Protein AF-A0A7J3D5K9-F1 (afdb_monomer)

Mean predicted aligned error: 4.04 Å

Secondary structure (DSSP, 8-state):
-------S----GGGHHHHHHHHHHHTT--GGG-EEEE-SGGGHHHHHHSSEEEE-S-GGGGTTSS-EE-SSGGGGGGG-

Foldseek 3Di:
DDDPPDDPDDDDLQCVLVVLCVVCVVVVHQQLRDEAEEADLSCLNVLQSHVAAEYCYDPVSQPPGNHHYDVDPVCVVVVD

Structure (mmCIF, N/CA/C/O backbone):
data_AF-A0A7J3D5K9-F1
#
_entry.id   AF-A0A7J3D5K9-F1
#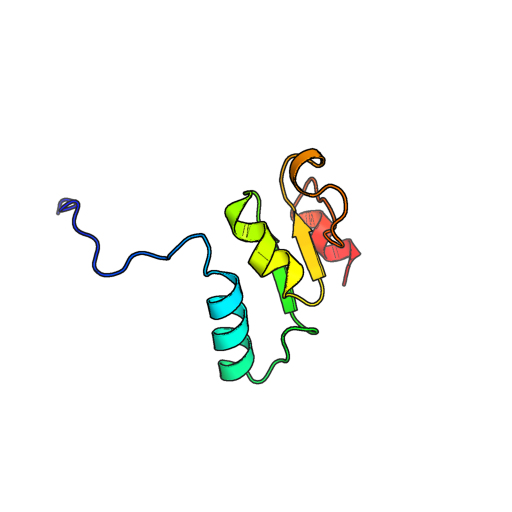
loop_
_atom_site.group_PDB
_atom_site.id
_atom_site.type_symbol
_atom_site.label_atom_id
_atom_site.label_alt_id
_atom_site.label_comp_id
_atom_site.label_asym_id
_atom_site.label_entity_id
_atom_site.label_seq_id
_atom_site.pdbx_PDB_ins_code
_atom_site.Cartn_x
_atom_site.Cartn_y
_atom_site.Cartn_z
_atom_site.occupancy
_atom_site.B_iso_or_equiv
_atom_site.auth_seq_id
_atom_site.auth_comp_id
_atom_site.auth_asym_id
_atom_site.auth_atom_id
_atom_site.pdbx_PDB_model_num
ATOM 1 N N . GLY A 1 1 ? 7.615 -19.953 -26.400 1.00 85.25 1 GLY A N 1
ATOM 2 C CA . GLY A 1 1 ? 7.247 -18.526 -26.527 1.00 85.25 1 GLY A CA 1
ATOM 3 C C . GLY A 1 1 ? 8.359 -17.662 -25.965 1.00 85.25 1 GLY A C 1
ATOM 4 O O . GLY A 1 1 ? 9.198 -18.201 -25.255 1.00 85.25 1 GLY A O 1
ATOM 5 N N . TYR A 1 2 ? 8.388 -16.367 -26.288 1.00 90.88 2 TYR A N 1
ATOM 6 C CA . TYR A 1 2 ? 9.390 -15.415 -25.787 1.00 90.88 2 TYR A CA 1
ATOM 7 C C . TYR A 1 2 ? 8.738 -14.077 -25.406 1.00 90.88 2 TYR A C 1
ATOM 9 O O . TYR A 1 2 ? 7.694 -13.716 -25.951 1.00 90.88 2 TYR A O 1
ATOM 17 N N . LEU A 1 3 ? 9.337 -13.359 -24.453 1.00 94.44 3 LEU A N 1
ATOM 18 C CA . LEU A 1 3 ? 8.879 -12.032 -24.036 1.00 94.44 3 LEU A CA 1
ATOM 19 C C . LEU A 1 3 ? 9.218 -10.999 -25.115 1.00 94.44 3 LEU A C 1
ATOM 21 O O . LEU A 1 3 ? 10.349 -10.934 -25.586 1.00 94.44 3 LEU A O 1
ATOM 25 N N . THR A 1 4 ? 8.244 -10.172 -25.488 1.00 94.69 4 THR A N 1
ATOM 26 C CA . THR A 1 4 ? 8.395 -9.176 -26.565 1.00 94.69 4 THR A CA 1
ATOM 27 C C . THR A 1 4 ? 9.016 -7.858 -26.099 1.00 94.69 4 THR A C 1
ATOM 29 O O . THR A 1 4 ? 9.322 -7.007 -26.930 1.00 94.69 4 THR A O 1
ATOM 32 N N . GLY A 1 5 ? 9.150 -7.655 -24.783 1.00 93.50 5 GLY A N 1
ATOM 33 C CA . GLY A 1 5 ? 9.609 -6.395 -24.191 1.00 93.50 5 GLY A CA 1
ATOM 34 C C . GLY A 1 5 ? 8.601 -5.241 -24.281 1.00 93.50 5 GLY A C 1
ATOM 35 O O . GLY A 1 5 ? 8.950 -4.114 -23.947 1.00 93.50 5 GLY A O 1
ATOM 36 N N . ARG A 1 6 ? 7.361 -5.488 -24.728 1.00 90.94 6 ARG A N 1
ATOM 37 C CA . ARG A 1 6 ? 6.306 -4.464 -24.820 1.00 90.94 6 ARG A CA 1
ATOM 38 C C . ARG A 1 6 ? 5.358 -4.553 -23.624 1.00 90.94 6 ARG A C 1
ATOM 40 O O . ARG A 1 6 ? 4.818 -5.623 -23.357 1.00 90.94 6 ARG A O 1
ATOM 47 N N . GLY A 1 7 ? 5.139 -3.427 -22.945 1.00 88.50 7 GLY A N 1
ATOM 48 C CA . GLY A 1 7 ? 4.094 -3.268 -21.929 1.00 88.50 7 GLY A CA 1
ATOM 49 C C . GLY A 1 7 ? 2.804 -2.717 -22.540 1.00 88.50 7 GLY A C 1
ATOM 50 O O . GLY A 1 7 ? 2.864 -1.904 -23.460 1.00 88.50 7 GLY A O 1
ATOM 51 N N . ILE A 1 8 ? 1.651 -3.171 -22.045 1.00 91.12 8 ILE A N 1
ATOM 52 C CA . ILE A 1 8 ? 0.324 -2.667 -22.453 1.00 91.12 8 ILE A CA 1
ATOM 53 C C . ILE A 1 8 ? -0.081 -1.485 -21.564 1.00 91.12 8 ILE A C 1
ATOM 55 O O . ILE A 1 8 ? -0.580 -0.480 -22.057 1.00 91.12 8 ILE A O 1
ATOM 59 N N . GLU A 1 9 ? 0.208 -1.580 -20.267 1.00 86.69 9 GLU A N 1
ATOM 60 C CA . GLU A 1 9 ? -0.009 -0.524 -19.284 1.00 86.69 9 GLU A CA 1
ATOM 61 C C . GLU A 1 9 ? 1.197 -0.436 -18.350 1.00 86.69 9 GLU A C 1
ATOM 63 O O . GLU A 1 9 ? 1.850 -1.440 -18.050 1.00 86.69 9 GLU A O 1
ATOM 68 N N . VAL A 1 10 ? 1.494 0.779 -17.897 1.00 83.81 10 VAL A N 1
ATOM 69 C CA . VAL A 1 10 ? 2.563 1.057 -16.938 1.00 83.81 10 VAL A CA 1
ATOM 70 C C . VAL A 1 10 ? 1.918 1.614 -15.683 1.00 83.81 10 VAL A C 1
ATOM 72 O O . VAL A 1 10 ? 1.209 2.619 -15.735 1.00 83.81 10 VAL A O 1
ATOM 75 N N . VAL A 1 11 ? 2.172 0.967 -14.548 1.00 82.06 11 VAL A N 1
ATOM 76 C CA . VAL A 1 11 ? 1.775 1.515 -13.252 1.00 82.06 11 VAL A CA 1
ATOM 77 C C . VAL A 1 11 ? 2.684 2.696 -12.952 1.00 82.06 11 VAL A C 1
ATOM 79 O O . VAL A 1 11 ? 3.891 2.526 -12.789 1.00 82.06 11 VAL A O 1
ATOM 82 N N . ASP A 1 12 ? 2.103 3.890 -12.877 1.00 85.81 12 ASP A N 1
ATOM 83 C CA . ASP A 1 12 ? 2.827 5.066 -12.411 1.00 85.81 12 ASP A CA 1
ATOM 84 C C . ASP A 1 12 ? 3.156 4.880 -10.919 1.00 85.81 12 ASP A C 1
ATOM 86 O O . ASP A 1 12 ? 2.235 4.788 -10.094 1.00 85.81 12 ASP A O 1
ATOM 90 N N . PRO A 1 13 ? 4.448 4.808 -10.551 1.00 79.25 13 PRO A N 1
ATOM 91 C CA . PRO A 1 13 ? 4.859 4.544 -9.181 1.00 79.25 13 PRO A CA 1
ATOM 92 C C . PRO A 1 13 ? 4.330 5.589 -8.190 1.00 79.25 13 PRO A C 1
ATOM 94 O O . PRO A 1 13 ? 4.110 5.251 -7.031 1.00 79.25 13 PRO A O 1
ATOM 97 N N . TYR A 1 14 ? 4.059 6.821 -8.631 1.00 83.19 14 TYR A N 1
ATOM 98 C CA . TYR A 1 14 ? 3.560 7.893 -7.770 1.00 83.19 14 TYR A CA 1
ATOM 99 C C . TYR A 1 14 ? 2.036 7.913 -7.607 1.00 83.19 14 TYR A C 1
ATOM 101 O O . TYR A 1 14 ? 1.539 8.718 -6.821 1.00 83.19 14 TYR A O 1
ATOM 109 N N . ARG A 1 15 ? 1.299 7.046 -8.319 1.00 89.25 15 ARG A N 1
ATOM 110 C CA . ARG A 1 15 ? -0.179 7.016 -8.335 1.00 89.25 15 ARG A CA 1
ATOM 111 C C . ARG A 1 15 ? -0.783 5.793 -7.642 1.00 89.25 15 ARG A C 1
ATOM 113 O O . ARG A 1 15 ? -1.968 5.496 -7.815 1.00 89.25 15 ARG A O 1
ATOM 120 N N . LYS A 1 16 ? 0.010 5.061 -6.855 1.00 93.75 16 LYS A N 1
ATOM 121 C CA . LYS A 1 16 ? -0.466 3.890 -6.096 1.00 93.75 16 LYS A CA 1
ATOM 122 C C . LYS A 1 16 ? -1.550 4.246 -5.066 1.00 93.75 16 LYS A C 1
ATOM 124 O O . LYS A 1 16 ? -2.433 3.438 -4.799 1.00 93.75 16 LYS A O 1
ATOM 129 N N . ASP A 1 17 ? -1.537 5.463 -4.534 1.00 95.12 17 ASP A N 1
ATOM 130 C CA . ASP A 1 17 ? -2.591 6.020 -3.677 1.00 95.12 17 ASP A CA 1
ATOM 131 C C . ASP A 1 17 ? -3.948 6.111 -4.396 1.00 95.12 17 ASP A C 1
ATOM 133 O O . ASP A 1 17 ? -4.984 5.749 -3.838 1.00 95.12 17 ASP A O 1
ATOM 137 N N . GLN A 1 18 ? -3.951 6.520 -5.667 1.00 94.88 18 GLN A N 1
ATOM 138 C CA . GLN A 1 18 ? -5.169 6.583 -6.475 1.00 94.88 18 GLN A CA 1
ATOM 139 C C . GLN A 1 18 ? -5.739 5.188 -6.741 1.00 94.88 18 GLN A C 1
ATOM 141 O O . GLN A 1 18 ? -6.960 5.020 -6.751 1.00 94.88 18 GLN A O 1
ATOM 146 N N . LEU A 1 19 ? -4.867 4.188 -6.909 1.00 94.12 19 LEU A N 1
ATOM 147 C CA . LEU A 1 19 ? -5.271 2.788 -7.018 1.00 94.12 19 LEU A CA 1
ATOM 148 C C . LEU A 1 19 ? -5.888 2.279 -5.708 1.00 94.12 19 LEU A C 1
ATOM 150 O O . LEU A 1 19 ? -6.939 1.646 -5.741 1.00 94.12 19 LEU A O 1
ATOM 154 N N . LEU A 1 20 ? -5.301 2.604 -4.552 1.00 96.00 20 LEU A N 1
ATOM 155 C CA . LEU A 1 20 ? -5.896 2.263 -3.256 1.00 96.00 20 LEU A CA 1
ATOM 156 C C . LEU A 1 20 ? -7.303 2.861 -3.121 1.00 96.00 20 LEU A C 1
ATOM 158 O O . LEU A 1 20 ? -8.230 2.156 -2.728 1.00 96.00 20 LEU A O 1
ATOM 162 N N . ILE A 1 21 ? -7.487 4.133 -3.491 1.00 96.69 21 ILE A N 1
ATOM 163 C CA . ILE A 1 21 ? -8.796 4.803 -3.452 1.00 96.69 21 ILE A CA 1
ATOM 164 C C . ILE A 1 21 ? -9.786 4.142 -4.419 1.00 96.69 21 ILE A C 1
ATOM 166 O O . ILE A 1 21 ? -10.957 3.976 -4.071 1.00 96.69 21 ILE A O 1
ATOM 170 N N . SER A 1 22 ? -9.356 3.780 -5.631 1.00 96.12 22 SER A N 1
ATOM 171 C CA . SER A 1 22 ? -10.243 3.162 -6.621 1.00 96.12 22 SER A CA 1
ATOM 172 C C . SER A 1 22 ? -10.684 1.759 -6.198 1.00 96.12 22 SER A C 1
ATOM 174 O O . SER A 1 22 ? -11.874 1.457 -6.279 1.00 96.12 22 SER A O 1
ATOM 176 N N . VAL A 1 23 ? -9.766 0.945 -5.667 1.00 96.12 23 VAL A N 1
ATOM 177 C CA . VAL A 1 23 ? -10.069 -0.381 -5.108 1.00 96.12 23 VAL A CA 1
ATOM 178 C C . VAL A 1 23 ? -10.978 -0.248 -3.889 1.00 96.12 23 VAL A C 1
ATOM 180 O O . VAL A 1 23 ? -12.016 -0.892 -3.843 1.00 96.12 23 VAL A O 1
ATOM 183 N N . SER A 1 24 ? -10.668 0.662 -2.962 1.00 97.25 24 SER A N 1
ATOM 184 C CA . SER A 1 24 ? -11.500 0.951 -1.782 1.00 97.25 24 SER A CA 1
ATOM 185 C C . SER A 1 24 ? -12.953 1.262 -2.168 1.00 97.25 24 SER A C 1
ATOM 187 O O . SER A 1 24 ? -13.894 0.686 -1.625 1.00 97.25 24 SER A O 1
ATOM 189 N N . LYS A 1 25 ? -13.154 2.125 -3.176 1.00 97.25 25 LYS A N 1
ATOM 190 C CA . LYS A 1 25 ? -14.490 2.444 -3.703 1.00 97.25 25 LYS A CA 1
ATOM 191 C C . LYS A 1 25 ? -15.177 1.234 -4.330 1.00 97.25 25 LYS A C 1
ATOM 193 O O . LYS A 1 25 ? -16.367 1.042 -4.109 1.00 97.25 25 LYS A O 1
ATOM 198 N N . LYS A 1 26 ? -14.443 0.446 -5.120 1.00 98.25 26 LYS A N 1
ATOM 199 C CA . LYS A 1 26 ? -14.972 -0.744 -5.795 1.00 98.25 26 LYS A CA 1
ATOM 200 C C . LYS A 1 26 ? -15.436 -1.806 -4.794 1.00 98.25 26 LYS A C 1
ATOM 202 O O . LYS A 1 26 ? -16.490 -2.395 -4.995 1.00 98.25 26 LYS A O 1
ATOM 207 N N . GLU A 1 27 ? -14.676 -2.004 -3.722 1.00 97.50 27 GLU A N 1
ATOM 208 C CA . GLU A 1 27 ? -14.960 -3.000 -2.682 1.00 97.50 27 GLU A CA 1
ATOM 209 C C . GLU A 1 27 ? -15.890 -2.469 -1.575 1.00 97.50 27 GLU A C 1
ATOM 211 O O . GLU A 1 27 ? -16.208 -3.191 -0.635 1.00 97.50 27 GLU A O 1
ATOM 216 N N . ASN A 1 28 ? -16.346 -1.213 -1.674 1.00 97.50 28 ASN A N 1
ATOM 217 C CA . ASN A 1 28 ? -17.172 -0.543 -0.665 1.00 97.50 28 ASN A CA 1
ATOM 218 C C . ASN A 1 28 ? -16.548 -0.557 0.751 1.00 97.50 28 ASN A C 1
ATOM 220 O O . ASN A 1 28 ? -17.253 -0.638 1.756 1.00 97.50 28 ASN A O 1
ATOM 224 N N . VAL A 1 29 ? -15.218 -0.451 0.824 1.00 97.50 29 VAL A N 1
ATOM 225 C CA . VAL A 1 29 ? -14.441 -0.334 2.066 1.00 97.50 29 VAL A CA 1
ATOM 226 C C . VAL A 1 29 ? -13.800 1.054 2.085 1.00 97.50 29 VAL A C 1
ATOM 228 O O . VAL A 1 29 ? -13.103 1.411 1.136 1.00 97.50 29 VAL A O 1
ATOM 231 N N . PRO A 1 30 ? -14.010 1.890 3.114 1.00 97.00 30 PRO A N 1
ATOM 232 C CA . PRO A 1 30 ? -13.389 3.208 3.154 1.00 97.00 30 PRO A CA 1
ATOM 233 C C . PRO A 1 30 ? -11.860 3.080 3.321 1.00 97.00 30 PRO A C 1
ATOM 235 O O . PRO A 1 30 ? -11.408 2.219 4.072 1.00 97.00 30 PRO A O 1
ATOM 238 N N . PRO A 1 31 ? -11.033 3.969 2.729 1.00 95.75 31 PRO A N 1
ATOM 239 C CA . PRO A 1 31 ? -9.567 3.869 2.817 1.00 95.75 31 PRO A CA 1
ATOM 240 C C . PRO A 1 31 ? -9.011 3.773 4.249 1.00 95.75 31 PRO A C 1
ATOM 242 O O . PRO A 1 31 ? -8.011 3.101 4.488 1.00 95.75 31 PRO A O 1
ATOM 245 N N . ARG A 1 32 ? -9.690 4.379 5.231 1.00 96.19 32 ARG A N 1
ATOM 246 C CA . ARG A 1 32 ? -9.328 4.300 6.660 1.00 96.19 32 ARG A CA 1
ATOM 247 C C . ARG A 1 32 ? -9.435 2.888 7.264 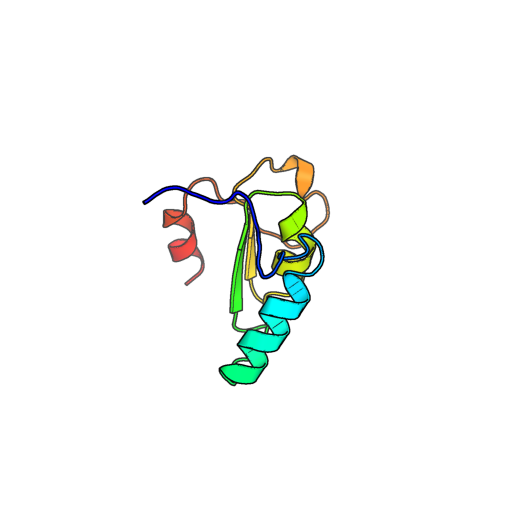1.00 96.19 32 ARG A C 1
ATOM 249 O O . ARG A 1 32 ? -8.913 2.662 8.345 1.00 96.19 32 ARG A O 1
ATOM 256 N N . GLU A 1 33 ? -10.142 1.975 6.605 1.00 96.44 33 GLU A N 1
ATOM 257 C CA . GLU A 1 33 ? -10.307 0.566 6.996 1.00 96.44 33 GLU A CA 1
ATOM 258 C C . GLU A 1 33 ? -9.408 -0.354 6.151 1.00 96.44 33 GLU A C 1
ATOM 260 O O . GLU A 1 33 ? -9.596 -1.565 6.109 1.00 96.44 33 GLU A O 1
ATOM 265 N N . THR A 1 34 ? -8.404 0.216 5.476 1.00 96.69 34 THR A N 1
ATOM 266 C CA . THR A 1 34 ? -7.417 -0.536 4.694 1.00 96.69 34 THR A CA 1
ATOM 267 C C . THR A 1 34 ? -6.049 -0.545 5.367 1.00 96.69 34 THR A C 1
ATOM 269 O O . THR A 1 34 ? -5.655 0.414 6.041 1.00 96.69 34 THR A O 1
ATOM 272 N N . ILE A 1 35 ? -5.310 -1.630 5.137 1.00 96.62 35 ILE A N 1
ATOM 273 C CA . ILE A 1 35 ? -3.893 -1.757 5.475 1.00 96.62 35 ILE A CA 1
ATOM 274 C C . ILE A 1 35 ? -3.107 -1.732 4.164 1.00 96.62 35 ILE A C 1
ATOM 276 O O . ILE A 1 35 ? -3.408 -2.499 3.250 1.00 96.62 35 ILE A O 1
ATOM 280 N N . ALA A 1 36 ? -2.091 -0.877 4.077 1.00 96.81 36 ALA A N 1
ATOM 281 C CA . ALA A 1 36 ? -1.154 -0.854 2.960 1.00 96.81 36 ALA A CA 1
ATOM 282 C C . ALA A 1 36 ? 0.251 -1.225 3.444 1.00 96.81 36 ALA A C 1
ATOM 284 O O . ALA A 1 36 ? 0.691 -0.771 4.500 1.00 96.81 36 ALA A O 1
ATOM 285 N N . VAL A 1 37 ? 0.959 -2.033 2.654 1.00 97.25 37 VAL A N 1
ATOM 286 C CA . VAL A 1 37 ? 2.337 -2.463 2.922 1.00 97.25 37 VAL A CA 1
ATOM 287 C C . VAL A 1 37 ? 3.200 -2.107 1.716 1.00 97.25 37 VAL A C 1
ATOM 289 O O . VAL A 1 37 ? 2.787 -2.342 0.582 1.00 97.25 37 VAL A O 1
ATOM 292 N N . GLY A 1 38 ? 4.378 -1.533 1.949 1.00 95.50 38 GLY A N 1
ATOM 293 C CA . GLY A 1 38 ? 5.303 -1.132 0.889 1.00 95.50 38 GLY A CA 1
ATOM 294 C C . GLY A 1 38 ? 6.726 -0.997 1.408 1.00 95.50 38 GLY A C 1
ATOM 295 O O . GLY A 1 38 ? 6.938 -0.789 2.599 1.00 95.50 38 GLY A O 1
ATOM 296 N N . A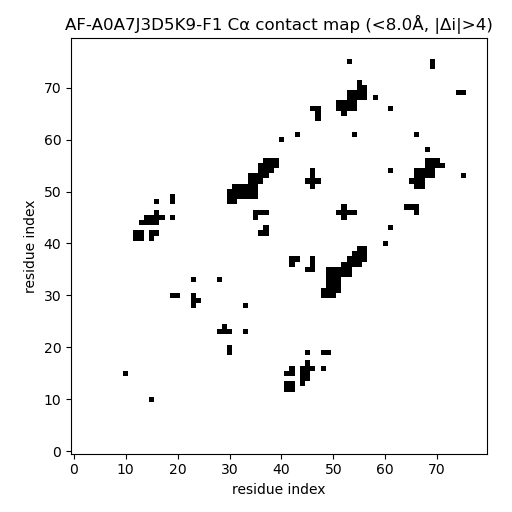SP A 1 39 ? 7.703 -1.143 0.531 1.00 95.19 39 ASP A N 1
ATOM 297 C CA . ASP A 1 39 ? 9.132 -1.221 0.847 1.00 95.19 39 ASP A CA 1
ATOM 298 C C . ASP A 1 39 ? 9.945 -0.090 0.207 1.00 95.19 39 ASP A C 1
ATOM 300 O O . ASP A 1 39 ? 11.102 0.128 0.566 1.00 95.19 3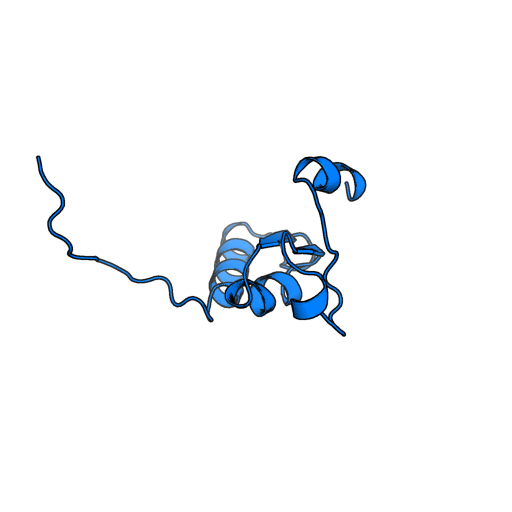9 ASP A O 1
ATOM 304 N N . THR A 1 40 ? 9.337 0.660 -0.715 1.00 91.81 40 THR A N 1
ATOM 305 C CA . THR A 1 40 ? 10.015 1.701 -1.488 1.00 91.81 40 THR A CA 1
ATOM 306 C C . THR A 1 40 ? 9.493 3.101 -1.177 1.00 91.81 40 THR A C 1
ATOM 308 O O . THR A 1 40 ? 8.375 3.295 -0.693 1.00 91.81 40 THR A O 1
ATOM 311 N N . MET A 1 41 ? 10.269 4.122 -1.555 1.00 88.69 41 MET A N 1
ATOM 312 C CA . MET A 1 41 ? 9.824 5.518 -1.477 1.00 88.69 41 MET A CA 1
ATOM 313 C C . MET A 1 41 ? 8.566 5.811 -2.316 1.00 88.69 41 MET A C 1
ATOM 315 O O . MET A 1 41 ? 7.827 6.743 -2.005 1.00 88.69 41 MET A O 1
ATOM 319 N N . TYR A 1 42 ? 8.301 5.017 -3.359 1.00 90.50 42 TYR A N 1
ATOM 320 C CA . TYR A 1 42 ? 7.130 5.182 -4.223 1.00 90.50 42 TYR A CA 1
ATOM 321 C C . TYR A 1 42 ? 5.825 4.793 -3.522 1.00 90.50 42 TYR A C 1
ATOM 323 O O . TYR A 1 42 ? 4.753 5.275 -3.876 1.00 90.50 42 TYR A O 1
ATOM 331 N N . ASP A 1 43 ? 5.908 3.969 -2.479 1.00 94.19 43 ASP A N 1
ATOM 332 C CA . ASP A 1 43 ? 4.739 3.524 -1.726 1.00 94.19 43 ASP A CA 1
ATOM 333 C C . ASP A 1 43 ? 4.298 4.551 -0.680 1.00 94.19 43 ASP A C 1
ATOM 335 O O . ASP A 1 43 ? 3.179 4.470 -0.187 1.00 94.19 43 ASP A O 1
ATOM 339 N N . ILE A 1 44 ? 5.128 5.554 -0.361 1.00 92.56 44 ILE A N 1
ATOM 340 C CA . ILE A 1 44 ? 4.882 6.502 0.739 1.00 92.56 44 ILE A CA 1
ATOM 341 C C . ILE A 1 44 ? 3.502 7.165 0.634 1.00 92.56 44 ILE A C 1
ATOM 343 O O . ILE A 1 44 ? 2.824 7.307 1.651 1.00 92.56 44 ILE A O 1
ATOM 347 N N . ASN A 1 45 ? 3.065 7.551 -0.568 1.00 93.38 45 ASN A N 1
ATOM 348 C CA . ASN A 1 45 ? 1.741 8.152 -0.750 1.00 93.38 45 ASN A CA 1
ATOM 349 C C . ASN A 1 45 ? 0.623 7.144 -0.447 1.00 93.38 45 ASN A C 1
ATOM 351 O O . ASN A 1 45 ? -0.266 7.448 0.340 1.00 93.38 45 ASN A O 1
ATOM 355 N N . MET A 1 46 ? 0.717 5.921 -0.975 1.00 95.81 46 MET A N 1
ATOM 356 C CA . MET A 1 46 ? -0.236 4.841 -0.690 1.00 95.81 46 MET A CA 1
ATOM 357 C C . MET A 1 46 ? -0.288 4.506 0.808 1.00 95.81 46 MET A C 1
ATOM 359 O O . MET A 1 46 ? -1.371 4.377 1.376 1.00 95.81 46 MET A O 1
ATOM 363 N N . LEU A 1 47 ? 0.873 4.429 1.465 1.00 96.44 47 LEU A N 1
ATOM 364 C CA . LEU A 1 47 ? 0.989 4.152 2.898 1.00 96.44 47 LEU A CA 1
ATOM 365 C C . LEU A 1 47 ? 0.367 5.257 3.762 1.00 96.44 47 LEU A C 1
ATOM 367 O O . LEU A 1 47 ? -0.191 4.958 4.811 1.00 96.44 47 LEU A O 1
ATOM 371 N N . LYS A 1 48 ? 0.442 6.524 3.331 1.00 95.06 48 LYS A N 1
ATOM 372 C CA . LYS A 1 48 ? -0.216 7.656 4.009 1.00 95.06 48 LYS A CA 1
ATOM 373 C C . LYS A 1 48 ? -1.732 7.674 3.810 1.00 95.06 48 LYS A C 1
ATOM 375 O O . LYS A 1 48 ? -2.435 8.196 4.669 1.00 95.06 48 LYS A O 1
ATOM 380 N N . THR A 1 49 ? -2.220 7.177 2.675 1.00 95.50 49 THR A N 1
ATOM 381 C CA . THR A 1 49 ? -3.652 7.169 2.334 1.00 95.50 49 THR A CA 1
ATOM 382 C C . THR A 1 49 ? -4.423 6.058 3.048 1.00 95.50 49 THR A C 1
ATOM 384 O O . THR A 1 49 ? -5.611 6.228 3.324 1.00 95.50 49 THR A O 1
ATOM 387 N 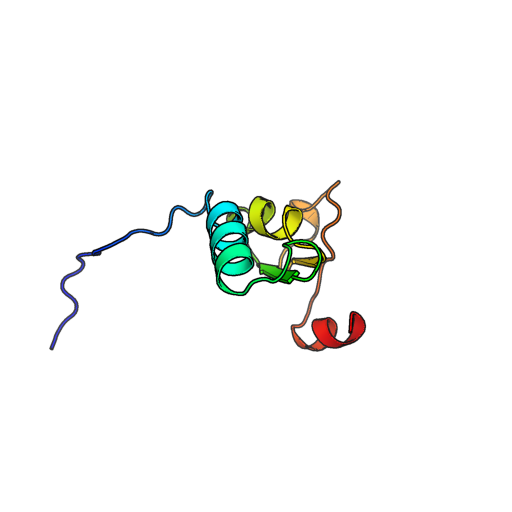N . ALA A 1 50 ? -3.773 4.931 3.340 1.00 96.88 50 ALA A N 1
ATOM 388 C CA . ALA A 1 50 ? -4.375 3.831 4.085 1.00 96.88 50 ALA A CA 1
ATOM 389 C C . ALA A 1 50 ? -4.663 4.205 5.549 1.00 96.88 50 ALA A C 1
ATOM 391 O O . ALA A 1 50 ? -4.030 5.092 6.121 1.00 96.88 50 ALA A O 1
ATOM 392 N N . GLY A 1 51 ? -5.588 3.480 6.181 1.00 96.38 51 GLY A N 1
ATOM 393 C CA . GLY A 1 51 ? -5.826 3.586 7.623 1.00 96.38 51 GLY A CA 1
ATOM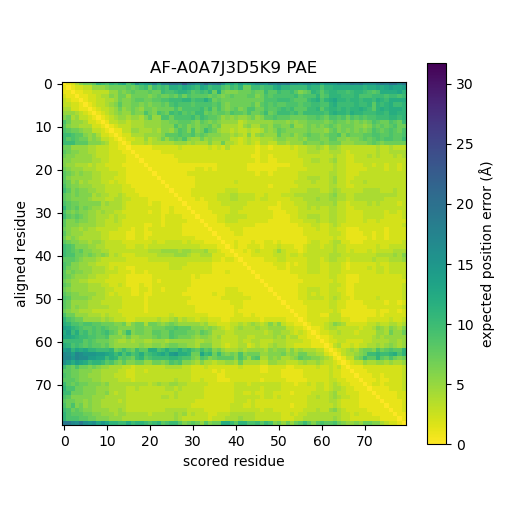 394 C C . GLY A 1 51 ? -4.618 3.155 8.449 1.00 96.38 51 GLY A C 1
ATOM 395 O O . GLY A 1 51 ? -4.295 3.779 9.460 1.00 96.38 51 GLY A O 1
ATOM 396 N N . LEU A 1 52 ? -3.915 2.122 7.976 1.00 96.88 52 LEU A N 1
ATOM 397 C CA . LEU A 1 52 ? -2.645 1.668 8.526 1.00 96.88 52 LEU A CA 1
ATOM 398 C C . LEU A 1 52 ? -1.619 1.468 7.403 1.00 96.88 52 LEU A C 1
ATOM 400 O O . LEU A 1 52 ? -1.730 0.544 6.600 1.00 96.88 52 LEU A O 1
ATOM 404 N N . GLY A 1 53 ? -0.595 2.320 7.373 1.00 96.88 53 GLY A N 1
ATOM 405 C CA . GLY A 1 53 ? 0.560 2.169 6.488 1.00 96.88 53 GLY A CA 1
ATOM 406 C C . GLY A 1 53 ? 1.720 1.461 7.185 1.00 96.88 53 GLY A C 1
ATOM 407 O O . GLY A 1 53 ? 2.199 1.934 8.220 1.00 96.88 53 GLY A O 1
ATOM 408 N N . LEU A 1 54 ? 2.205 0.367 6.597 1.00 97.12 54 LEU A N 1
ATOM 409 C CA . LEU A 1 54 ? 3.340 -0.420 7.079 1.00 97.12 54 LEU A CA 1
ATOM 410 C C . LEU A 1 54 ? 4.508 -0.350 6.086 1.00 97.12 54 LEU A C 1
ATOM 412 O O . LEU A 1 54 ? 4.356 -0.681 4.912 1.00 97.12 54 LEU A O 1
ATOM 416 N N . TYR A 1 55 ? 5.682 0.072 6.556 1.00 97.06 55 TYR A N 1
ATOM 417 C CA . TYR A 1 55 ? 6.880 0.207 5.728 1.00 97.06 55 TYR A CA 1
ATOM 418 C C . TYR A 1 55 ? 7.878 -0.917 5.984 1.00 97.06 55 TYR A C 1
ATOM 420 O O . TYR A 1 55 ? 8.406 -1.041 7.090 1.00 97.06 55 TYR A O 1
ATOM 428 N N . PHE A 1 56 ? 8.173 -1.695 4.949 1.00 96.19 56 PHE A N 1
ATOM 429 C CA . PHE A 1 56 ? 9.137 -2.792 4.952 1.00 96.19 56 PHE A CA 1
ATOM 430 C C . PHE A 1 56 ? 10.471 -2.338 4.334 1.00 96.19 56 PHE A C 1
ATOM 432 O O . PHE A 1 56 ? 10.942 -2.876 3.340 1.00 96.19 56 PHE A O 1
ATOM 439 N N . GLY A 1 57 ? 11.069 -1.288 4.893 1.00 89.62 57 GLY A N 1
ATOM 440 C CA . GLY A 1 57 ? 12.282 -0.679 4.346 1.00 89.62 57 GLY A CA 1
ATOM 441 C C . GLY A 1 57 ? 13.107 0.055 5.400 1.00 89.62 57 GLY A C 1
ATOM 442 O O . GLY A 1 57 ? 12.960 -0.153 6.609 1.00 89.62 57 GLY A O 1
ATOM 443 N N . ASN A 1 58 ? 14.002 0.943 4.965 1.00 88.44 58 ASN A N 1
ATOM 444 C CA . ASN A 1 58 ? 14.842 1.696 5.891 1.00 88.44 58 ASN A CA 1
ATOM 445 C C . ASN A 1 58 ? 14.040 2.783 6.622 1.00 88.44 58 ASN A C 1
ATOM 447 O O . ASN A 1 58 ? 13.544 3.728 6.017 1.00 88.44 58 ASN A O 1
ATOM 451 N N . LYS A 1 59 ? 13.997 2.734 7.959 1.00 85.94 59 LYS A N 1
ATOM 452 C CA . LYS A 1 59 ? 13.282 3.720 8.798 1.00 85.94 59 LYS A CA 1
ATOM 453 C C . LYS A 1 59 ? 13.619 5.188 8.485 1.00 85.94 59 LYS A C 1
ATOM 455 O O . LYS A 1 59 ? 12.832 6.073 8.812 1.00 85.94 59 LYS A O 1
ATOM 460 N N . LYS A 1 60 ? 14.780 5.470 7.882 1.00 88.44 60 LYS A N 1
ATOM 461 C CA . LYS A 1 60 ? 15.178 6.824 7.464 1.00 88.44 60 LYS A CA 1
ATOM 462 C C . LYS A 1 60 ? 14.272 7.417 6.375 1.00 88.44 60 LYS A C 1
ATOM 464 O O . LYS A 1 60 ? 14.133 8.637 6.359 1.00 88.44 60 LYS A O 1
ATOM 469 N N . ASP A 1 61 ? 13.642 6.588 5.548 1.00 85.75 61 ASP A N 1
ATOM 470 C CA . ASP A 1 61 ? 12.853 7.024 4.385 1.00 85.75 61 ASP A CA 1
ATOM 471 C C . ASP A 1 61 ? 11.467 7.555 4.780 1.00 85.75 61 ASP A C 1
ATOM 473 O O . ASP A 1 61 ? 10.860 8.344 4.063 1.00 85.75 61 ASP A O 1
ATOM 477 N N . ILE A 1 62 ? 10.982 7.159 5.959 1.00 88.62 62 ILE A N 1
ATOM 478 C CA . ILE A 1 62 ? 9.647 7.496 6.473 1.00 88.62 62 ILE A CA 1
ATOM 479 C C . ILE A 1 62 ? 9.687 8.454 7.673 1.00 88.62 62 ILE A C 1
ATOM 481 O O . ILE A 1 62 ? 8.732 8.530 8.451 1.00 88.62 62 ILE A O 1
ATOM 485 N N . LYS A 1 63 ? 10.791 9.194 7.855 1.00 80.69 63 LYS A N 1
ATOM 486 C CA . LYS A 1 63 ? 10.907 10.186 8.936 1.00 80.69 63 LYS A CA 1
ATOM 487 C C . LYS A 1 63 ? 9.733 11.175 8.877 1.00 80.69 63 LYS A C 1
ATOM 489 O O . LYS A 1 63 ? 9.406 11.699 7.817 1.00 80.69 63 LYS A O 1
ATOM 494 N N . ASN A 1 64 ? 9.124 11.444 10.033 1.00 80.06 64 ASN A N 1
ATOM 495 C CA . ASN A 1 64 ? 8.019 12.399 10.215 1.00 80.06 64 ASN A CA 1
ATOM 496 C C . ASN A 1 64 ? 6.686 12.023 9.536 1.00 80.06 64 ASN A C 1
ATOM 498 O O . ASN A 1 64 ? 5.843 12.892 9.325 1.00 80.06 64 ASN A O 1
ATOM 502 N N . CYS A 1 65 ? 6.466 10.750 9.204 1.00 80.62 65 CYS A N 1
ATOM 503 C CA . CYS A 1 65 ? 5.184 10.262 8.688 1.00 80.62 65 CYS A CA 1
ATOM 504 C C . CYS A 1 65 ? 4.535 9.288 9.685 1.00 80.62 65 CYS A C 1
ATOM 506 O O . CYS A 1 65 ? 5.237 8.566 10.390 1.00 80.62 65 CYS A O 1
ATOM 508 N N . ASN A 1 66 ? 3.198 9.218 9.725 1.00 88.12 66 ASN A N 1
ATOM 509 C CA . ASN A 1 66 ? 2.463 8.235 10.538 1.00 88.12 66 ASN A CA 1
ATOM 510 C C . ASN A 1 66 ? 2.448 6.838 9.879 1.00 88.12 66 ASN A C 1
ATOM 512 O O . ASN A 1 66 ? 1.399 6.230 9.702 1.00 88.12 66 ASN A O 1
ATOM 516 N N . ILE A 1 67 ? 3.619 6.356 9.468 1.00 95.56 67 ILE A N 1
ATOM 517 C CA . ILE A 1 67 ? 3.823 5.049 8.837 1.00 95.56 67 ILE A CA 1
ATOM 518 C C . ILE A 1 67 ? 4.596 4.184 9.836 1.00 95.56 67 ILE A C 1
ATOM 520 O O . ILE A 1 67 ? 5.573 4.646 10.431 1.00 95.56 67 ILE A O 1
ATOM 524 N N . LYS A 1 68 ? 4.165 2.93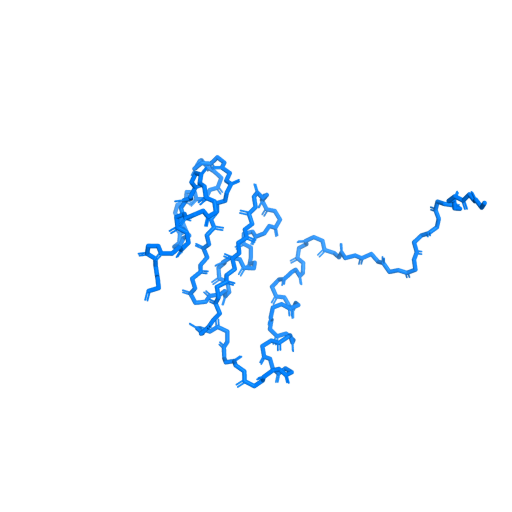9 10.060 1.00 95.31 68 LYS A N 1
ATOM 525 C CA . LYS A 1 68 ? 4.827 2.036 11.011 1.00 95.31 68 LYS A CA 1
ATOM 526 C C . LYS A 1 68 ? 5.882 1.201 10.288 1.00 95.31 68 LYS A C 1
ATOM 528 O O . LYS A 1 68 ? 5.544 0.518 9.327 1.00 95.31 68 LYS A O 1
ATOM 533 N N . PRO A 1 69 ? 7.153 1.223 10.712 1.00 95.19 69 PRO A N 1
ATOM 534 C CA . PRO A 1 69 ? 8.140 0.320 10.145 1.00 95.19 69 PRO A CA 1
ATOM 535 C C . PRO A 1 69 ? 7.899 -1.106 10.643 1.00 95.19 69 PRO A C 1
ATOM 537 O O . PRO A 1 69 ? 7.636 -1.297 11.830 1.00 95.19 69 PRO A O 1
ATOM 540 N N . ILE A 1 70 ? 8.061 -2.081 9.756 1.00 96.00 70 ILE A N 1
ATOM 541 C CA . ILE A 1 70 ? 8.041 -3.511 10.070 1.00 96.00 70 ILE A CA 1
ATOM 542 C C . ILE A 1 70 ? 9.309 -4.177 9.532 1.00 96.00 70 ILE A C 1
ATOM 544 O O . ILE A 1 70 ? 9.835 -3.773 8.495 1.00 96.00 70 ILE A O 1
ATOM 548 N N . CYS A 1 71 ? 9.805 -5.197 10.231 1.00 94.50 71 CYS A N 1
ATOM 549 C CA . CYS A 1 71 ? 10.967 -5.984 9.794 1.00 94.50 71 CYS A CA 1
ATOM 550 C C . CYS A 1 71 ? 10.574 -7.372 9.262 1.00 94.50 71 CYS A C 1
ATOM 552 O O . CYS A 1 71 ? 11.400 -8.076 8.682 1.00 94.50 71 CYS A O 1
ATOM 554 N N . SER A 1 72 ? 9.313 -7.768 9.437 1.00 95.44 72 SER A N 1
ATOM 555 C CA . SER A 1 72 ? 8.729 -9.015 8.947 1.00 95.44 72 SER A CA 1
ATOM 556 C C . SER A 1 72 ? 7.254 -8.817 8.618 1.00 95.44 72 SER A C 1
ATOM 558 O O . SER A 1 72 ? 6.534 -8.163 9.368 1.00 95.44 72 SER A O 1
ATOM 560 N N . LEU A 1 73 ? 6.760 -9.458 7.555 1.00 94.88 73 LEU A N 1
ATOM 561 C CA . LEU A 1 73 ? 5.320 -9.488 7.264 1.00 94.88 73 LEU A CA 1
ATOM 562 C C . LEU A 1 73 ? 4.514 -10.164 8.385 1.00 94.88 73 LEU A C 1
ATOM 564 O O . LEU A 1 73 ? 3.336 -9.870 8.556 1.00 94.88 73 LEU A O 1
ATOM 568 N N . LYS A 1 74 ? 5.141 -11.023 9.201 1.00 96.62 74 LYS A N 1
ATOM 569 C CA . LYS A 1 74 ? 4.482 -11.615 10.374 1.00 96.62 74 LYS A CA 1
ATOM 570 C C . LYS A 1 74 ? 4.056 -10.553 11.394 1.00 96.62 74 LYS A C 1
ATOM 572 O O . LYS A 1 74 ? 3.073 -10.754 12.097 1.00 96.62 74 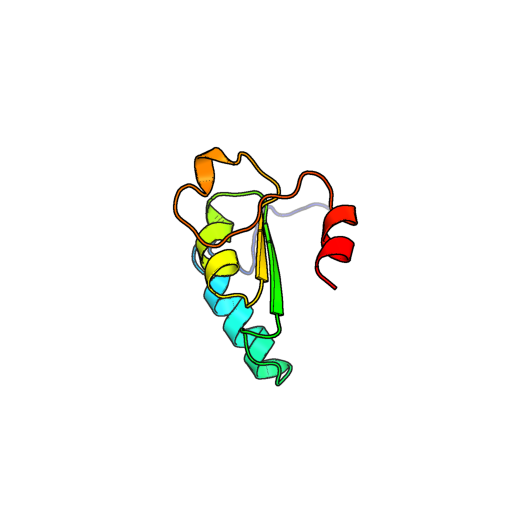LYS A O 1
ATOM 577 N N . GLU A 1 75 ? 4.761 -9.423 11.457 1.00 95.75 75 GLU A N 1
ATOM 578 C CA . GLU A 1 75 ? 4.440 -8.326 12.377 1.00 95.75 75 GLU A CA 1
ATOM 579 C C . GLU A 1 75 ? 3.111 -7.643 12.043 1.00 95.75 75 GLU A C 1
ATOM 581 O O . GLU A 1 75 ? 2.548 -7.004 12.924 1.00 95.75 75 GLU A O 1
ATOM 586 N N . ILE A 1 76 ? 2.572 -7.816 10.826 1.00 95.19 76 ILE A N 1
ATOM 587 C CA . ILE A 1 76 ? 1.243 -7.308 10.444 1.00 95.19 76 ILE A CA 1
ATOM 588 C C . ILE A 1 76 ? 0.173 -7.813 11.424 1.00 95.19 76 ILE A C 1
ATOM 590 O O . ILE A 1 76 ? -0.710 -7.056 11.813 1.00 95.19 76 ILE A O 1
ATOM 594 N N . LEU A 1 77 ? 0.301 -9.059 11.890 1.00 95.19 77 LEU A N 1
ATOM 595 C CA . LEU A 1 77 ? -0.634 -9.675 12.834 1.00 95.19 77 LEU A CA 1
ATOM 596 C C . LEU A 1 77 ? -0.643 -9.001 14.213 1.00 95.19 77 LEU A C 1
ATOM 598 O O . LEU A 1 77 ? -1.594 -9.180 14.956 1.00 95.19 77 LEU A O 1
ATOM 602 N N . ASN A 1 78 ? 0.382 -8.216 14.561 1.00 94.81 78 ASN A N 1
ATOM 603 C CA . ASN A 1 78 ? 0.408 -7.467 15.821 1.00 94.81 78 ASN A CA 1
ATOM 604 C C . ASN A 1 78 ? -0.489 -6.214 15.782 1.00 94.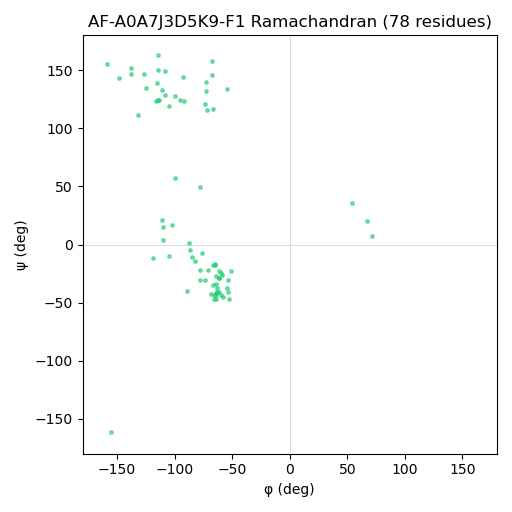81 78 ASN A C 1
ATOM 606 O O . ASN A 1 78 ? -0.615 -5.526 16.793 1.00 94.81 78 ASN A O 1
ATOM 610 N N . PHE A 1 79 ? -1.047 -5.882 14.613 1.00 89.50 79 PHE A N 1
ATOM 611 C CA . PHE A 1 79 ? -1.918 -4.726 14.390 1.00 89.50 79 PHE A CA 1
ATOM 612 C C . PHE A 1 79 ? -3.383 -5.115 14.126 1.00 89.50 79 PHE A C 1
ATOM 614 O O . PHE A 1 79 ? -4.187 -4.231 13.825 1.00 89.50 79 PHE A O 1
ATOM 621 N N . MET A 1 80 ? -3.710 -6.409 14.207 1.00 82.62 80 MET A N 1
ATOM 622 C CA . MET A 1 80 ? -5.056 -6.976 14.053 1.00 82.62 80 MET A CA 1
ATOM 623 C C . MET A 1 80 ? -5.586 -7.448 15.403 1.00 82.62 80 MET A C 1
ATOM 625 O O . MET A 1 80 ? -6.803 -7.282 15.629 1.00 82.62 80 MET A O 1
#

Solvent-accessible surface area (backbone atoms only — not comparable to full-atom values): 4935 Å² total; per-residue (Å²): 139,80,87,85,87,76,77,93,75,78,85,57,58,85,47,47,34,58,50,50,52,50,50,22,61,75,70,74,42,62,44,68,81,33,77,31,77,38,57,54,83,52,32,53,59,26,24,67,56,24,50,42,13,36,31,56,50,67,70,79,80,51,67,97,50,94,52,45,76,43,95,47,81,72,57,59,65,80,78,110

Radius of gyration: 14.66 Å; Cα contacts (8 Å, |Δi|>4): 110; chains: 1; bounding box: 32×31×42 Å

pLDDT: mean 92.69, std 5.0, range [79.25, 98.25]

Nearest PDB structures (foldseek):
  1j97-assembly2_B  TM=8.182E-01  e=3.940E-03  Methanocaldococcus jannaschii
  1l7p-assembly2_B  TM=8.181E-01  e=4.841E-03  Methanocaldococcus jannaschii
  1l7o-assembly3_A  TM=8.095E-01  e=7.824E-03  Methanocaldococcus jannaschii
  3r4c-assembly1_A  TM=8.521E-01  e=1.908E-02  Bacteroides thetaiotaomicron
  5it0-assembly1_A-2  TM=7.901E-01  e=3.304E-02  Mycobacterium avium 104

Sequence (80 aa):
GYLTGRGIEVVDPYRKDQLLISVSKKENVPPRETIAVGDTMYDINMLKTAGLGLYFGNKKDIKNCNIKPICSLKEILNFM